Protein AF-A0AA88ULV5-F1 (afdb_monomer)

Organism: NCBI:txid112253

Secondary structure (DSSP, 8-state):
---PPPPPP-------------------------------HHHHHHHHHTTSTT-SS---HHHHHHHHHHHHHHHHHHHHHHHT---

Sequence (87 aa):
MGSRPRRPININTRRRPNSHGRPKKSSKVVINGGSHARSSVPDKLEALKNLIPAGNGDIKPDQLFQETADYIVHLQAKVSILQGTEN

Solvent-accessible surface area (backbone atoms only — not comparable to full-atom values): 6056 Å² total; per-residue (Å²): 141,85,89,77,85,82,79,84,79,84,77,82,73,84,74,73,83,78,92,76,80,79,82,74,77,79,75,77,74,78,71,90,70,92,64,93,61,84,71,49,72,67,57,53,51,54,54,49,30,77,72,41,96,84,33,91,60,98,68,54,71,71,57,49,51,51,55,46,54,56,48,51,53,54,51,50,54,52,48,36,61,76,69,62,69,78,122

Mean predicted aligned error: 17.98 Å

Nearest PDB structures (foldseek):
  7a5g-assembly1_S6  TM=3.279E-01  e=9.845E+00  Homo sapiens
  7a5k-assembly1_S6  TM=2.724E-01  e=9.181E+00  Homo sapiens
  8ucj-assembly1_j  TM=2.745E-01  e=9.845E+00  Komagataella pastoris

Foldseek 3Di:
DDDDDDDDDPPPPPPDPDPDDDPPPPPPPPPPDDDVPVQDPVNVLVVLLVVQPVRPDDDDPVVSVVSVVVVVVVVVVVVCVVVVVPD

Radius of gyration: 33.03 Å; Cα contacts (8 Å, |Δi|>4): 18; chains: 1; bounding box: 45×48×109 Å

Structure (mmCIF, N/CA/C/O backbone):
data_AF-A0AA88ULV5-F1
#
_entry.id   AF-A0AA88ULV5-F1
#
loop_
_atom_site.group_PDB
_atom_site.id
_atom_site.type_symbol
_atom_site.label_atom_id
_atom_site.label_alt_id
_atom_site.label_comp_id
_atom_site.label_asym_id
_atom_site.label_entity_id
_atom_site.label_seq_id
_atom_site.pdbx_PDB_ins_code
_atom_site.Cartn_x
_atom_site.Cartn_y
_atom_site.Cartn_z
_atom_site.occupancy
_atom_site.B_iso_or_equiv
_atom_site.auth_seq_id
_atom_site.auth_comp_id
_atom_site.auth_asym_id
_atom_site.auth_atom_id
_atom_site.pdbx_PDB_model_num
ATOM 1 N N . MET A 1 1 ? 29.164 40.639 -86.458 1.00 46.91 1 MET A N 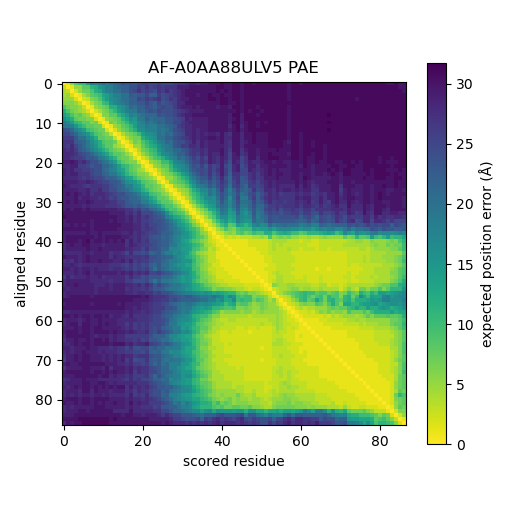1
ATOM 2 C CA . MET A 1 1 ? 28.324 41.354 -85.473 1.00 46.91 1 MET A CA 1
ATOM 3 C C . MET A 1 1 ? 27.134 40.483 -85.109 1.00 46.91 1 MET A C 1
ATOM 5 O O . MET A 1 1 ? 26.489 39.991 -86.022 1.00 46.91 1 MET A O 1
ATOM 9 N N . GLY A 1 2 ? 26.855 40.293 -83.814 1.00 50.44 2 GLY A N 1
ATOM 10 C CA . GLY A 1 2 ? 25.574 39.738 -83.352 1.00 50.44 2 GLY A CA 1
ATOM 11 C C . GLY A 1 2 ? 25.648 38.502 -82.452 1.00 50.44 2 GLY A C 1
ATOM 12 O O . GLY A 1 2 ? 25.069 37.477 -82.789 1.00 50.44 2 GLY A O 1
ATOM 13 N N . SER A 1 3 ? 26.284 38.596 -81.283 1.00 51.31 3 SER A N 1
ATOM 14 C CA . SER A 1 3 ? 26.052 37.635 -80.195 1.00 51.31 3 SER A CA 1
ATOM 15 C C . SER A 1 3 ? 24.823 38.086 -79.400 1.00 51.31 3 SER A C 1
ATOM 17 O O . SER A 1 3 ? 24.872 39.114 -78.728 1.00 51.31 3 SER A O 1
ATOM 19 N N . ARG A 1 4 ? 23.707 37.351 -79.479 1.00 61.25 4 ARG A N 1
ATOM 20 C CA . ARG A 1 4 ? 22.552 37.533 -78.579 1.00 61.25 4 ARG A CA 1
ATOM 21 C C . ARG A 1 4 ? 22.648 36.533 -77.413 1.00 61.25 4 ARG A C 1
ATOM 23 O O . ARG A 1 4 ? 22.905 35.357 -77.668 1.00 61.25 4 ARG A O 1
ATOM 30 N N . PRO A 1 5 ? 22.447 36.958 -76.153 1.00 56.66 5 PRO A N 1
ATOM 31 C CA . PRO A 1 5 ? 22.632 36.100 -74.984 1.00 56.66 5 PRO A CA 1
ATOM 32 C C . PRO A 1 5 ? 21.481 35.097 -74.808 1.00 56.66 5 PRO A C 1
ATOM 34 O O . PRO A 1 5 ? 20.311 35.409 -75.040 1.00 56.66 5 PRO A O 1
ATOM 37 N N . ARG A 1 6 ? 21.819 33.876 -74.372 1.00 57.72 6 ARG A N 1
ATOM 38 C CA . ARG A 1 6 ? 20.858 32.823 -74.012 1.00 57.72 6 ARG A CA 1
ATOM 39 C C . ARG A 1 6 ? 20.220 33.130 -72.653 1.00 57.72 6 ARG A C 1
ATOM 41 O O . ARG A 1 6 ? 20.911 33.393 -71.676 1.00 57.72 6 ARG A O 1
ATOM 48 N N . ARG A 1 7 ? 18.887 33.063 -72.617 1.00 58.44 7 ARG A N 1
ATOM 49 C CA . ARG A 1 7 ? 18.032 33.138 -71.421 1.00 58.44 7 ARG A CA 1
ATOM 50 C C . ARG A 1 7 ? 18.458 32.096 -70.367 1.00 58.44 7 ARG A C 1
ATOM 52 O O . ARG A 1 7 ? 18.737 30.962 -70.760 1.00 58.44 7 ARG A O 1
ATOM 59 N N . PRO A 1 8 ? 18.448 32.406 -69.058 1.00 56.50 8 PRO A N 1
ATOM 60 C CA . PRO A 1 8 ? 18.660 31.393 -68.031 1.00 56.50 8 PRO A CA 1
ATOM 61 C C . PRO A 1 8 ? 17.425 30.492 -67.890 1.00 56.50 8 PRO A C 1
ATOM 63 O O . PRO A 1 8 ? 16.292 30.958 -67.770 1.00 56.50 8 PRO A O 1
ATOM 66 N N . ILE A 1 9 ? 17.664 29.182 -67.909 1.00 59.97 9 ILE A N 1
ATOM 67 C CA . ILE A 1 9 ? 16.686 28.143 -67.587 1.00 59.97 9 ILE A CA 1
ATOM 68 C C . ILE A 1 9 ? 16.481 28.169 -66.070 1.00 59.97 9 ILE A C 1
ATOM 70 O O . ILE A 1 9 ? 17.412 27.916 -65.308 1.00 59.97 9 ILE A O 1
ATOM 74 N N . ASN A 1 10 ? 15.263 28.481 -65.632 1.00 55.97 10 ASN A N 1
ATOM 75 C CA . ASN A 1 10 ? 14.858 28.387 -64.235 1.00 55.97 10 ASN A CA 1
ATOM 76 C C . ASN A 1 10 ? 14.699 26.901 -63.874 1.00 55.97 10 ASN A C 1
ATOM 78 O O . ASN A 1 10 ? 13.650 26.297 -64.107 1.00 55.97 10 ASN A O 1
ATOM 82 N N . ILE A 1 11 ? 15.773 26.287 -63.373 1.00 60.19 11 ILE A N 1
ATOM 83 C CA . ILE A 1 11 ? 15.728 24.927 -62.839 1.00 60.19 11 ILE A CA 1
ATOM 84 C C . ILE A 1 11 ? 15.006 25.014 -61.501 1.00 60.19 11 ILE A C 1
ATOM 86 O O . ILE A 1 11 ? 15.589 25.310 -60.459 1.00 60.19 11 ILE A O 1
ATOM 90 N N . ASN A 1 12 ? 13.706 24.750 -61.562 1.00 52.19 12 ASN A N 1
ATOM 91 C CA . ASN A 1 12 ? 12.842 24.553 -60.419 1.00 52.19 12 ASN A CA 1
ATOM 92 C C . ASN A 1 12 ? 13.327 23.298 -59.671 1.00 52.19 12 ASN A C 1
ATOM 94 O O . ASN A 1 12 ? 12.876 22.177 -59.916 1.00 52.19 12 ASN A O 1
ATOM 98 N N . THR A 1 13 ? 14.341 23.466 -58.820 1.00 53.78 13 THR A N 1
ATOM 99 C CA . THR A 1 13 ? 14.846 22.390 -57.974 1.00 53.78 13 THR A CA 1
ATOM 100 C C . THR A 1 13 ? 13.759 22.059 -56.959 1.00 53.78 13 THR A C 1
ATOM 102 O O . THR A 1 13 ? 13.562 22.756 -55.968 1.00 53.78 13 THR A O 1
ATOM 105 N N . ARG A 1 14 ? 13.021 20.972 -57.217 1.00 52.91 14 ARG A N 1
ATOM 106 C CA . ARG A 1 14 ? 12.200 20.277 -56.221 1.00 52.91 14 ARG A CA 1
ATOM 107 C C . ARG A 1 14 ? 13.116 19.785 -55.096 1.00 52.91 14 ARG A C 1
ATOM 109 O O . ARG A 1 14 ? 13.501 18.618 -55.051 1.00 52.91 14 ARG A O 1
ATOM 116 N N . ARG A 1 15 ? 13.493 20.683 -54.186 1.00 48.94 15 ARG A N 1
ATOM 117 C CA . ARG A 1 15 ? 14.133 20.336 -52.920 1.00 48.94 15 ARG A CA 1
ATOM 118 C C . ARG A 1 15 ? 13.053 19.793 -51.991 1.00 48.94 15 ARG A C 1
ATOM 120 O O . ARG A 1 15 ? 12.290 20.536 -51.384 1.00 48.94 15 ARG A O 1
ATOM 127 N N . ARG A 1 16 ? 12.980 18.462 -51.954 1.00 54.25 16 ARG A N 1
ATOM 128 C CA . ARG A 1 16 ? 12.265 17.658 -50.955 1.00 54.25 16 ARG A CA 1
ATOM 129 C C . ARG A 1 16 ? 12.512 18.240 -49.551 1.00 54.25 16 ARG A C 1
ATOM 131 O O . ARG A 1 16 ? 13.679 18.444 -49.211 1.00 54.25 16 ARG A O 1
ATOM 138 N N .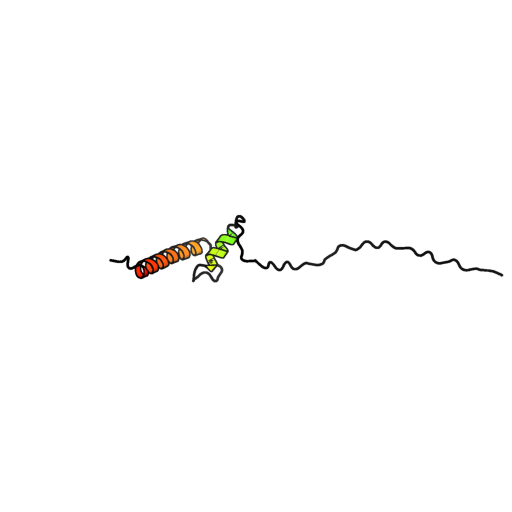 PRO A 1 17 ? 11.479 18.486 -48.727 1.00 52.31 17 PRO A N 1
ATOM 139 C CA . PRO A 1 17 ? 11.699 18.854 -47.339 1.00 52.31 17 PRO A CA 1
ATOM 140 C C . PRO A 1 17 ? 12.307 17.657 -46.611 1.00 52.31 17 PRO A C 1
ATOM 142 O O . PRO A 1 17 ? 11.722 16.577 -46.546 1.00 52.31 17 PRO A O 1
ATOM 145 N N . ASN A 1 18 ? 13.514 17.870 -46.105 1.00 51.12 18 ASN A N 1
ATOM 146 C CA . ASN A 1 18 ? 14.266 16.931 -45.297 1.00 51.12 18 ASN A CA 1
ATOM 147 C C . ASN A 1 18 ? 13.512 16.703 -43.975 1.00 51.12 18 ASN A C 1
ATOM 149 O O . ASN A 1 18 ? 13.367 17.624 -43.170 1.00 51.12 18 ASN A O 1
ATOM 153 N N . SER A 1 19 ? 12.997 15.494 -43.757 1.00 56.44 19 SER A N 1
ATOM 154 C CA . SER A 1 19 ? 12.242 15.100 -42.562 1.00 56.44 19 SER A CA 1
ATOM 155 C C . SER A 1 19 ? 13.175 14.758 -41.393 1.00 56.44 19 SER A C 1
ATOM 157 O O . SER A 1 19 ? 13.129 13.658 -40.836 1.00 56.44 19 SER A O 1
ATOM 159 N N . HIS A 1 20 ? 14.055 15.686 -41.024 1.00 56.78 20 HIS A N 1
ATOM 160 C CA . HIS A 1 20 ? 15.019 15.479 -39.949 1.00 56.78 20 HIS A CA 1
ATOM 161 C C . HIS A 1 20 ? 14.814 16.478 -38.811 1.00 56.78 20 HIS A C 1
ATOM 163 O O . HIS A 1 20 ? 15.276 17.612 -38.845 1.00 56.78 20 HIS A O 1
ATOM 169 N N . GLY A 1 21 ? 14.129 15.987 -37.773 1.00 50.78 21 GLY A N 1
ATOM 170 C CA . GLY A 1 21 ? 14.578 16.202 -36.401 1.00 50.78 21 GLY A CA 1
ATOM 171 C C . GLY A 1 21 ? 14.053 17.433 -35.673 1.00 50.78 21 GLY A C 1
ATOM 172 O O . GLY A 1 21 ? 14.839 18.209 -35.146 1.00 50.78 21 GLY A O 1
ATOM 173 N N . ARG A 1 22 ? 12.733 17.573 -35.517 1.00 60.12 22 ARG A N 1
ATOM 174 C CA . ARG A 1 22 ? 12.210 18.224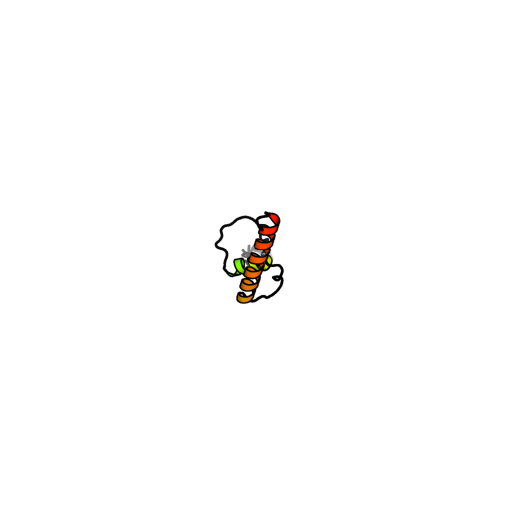 -34.305 1.00 60.12 22 ARG A CA 1
ATOM 175 C C . ARG A 1 22 ? 12.054 17.145 -33.233 1.00 60.12 22 ARG A C 1
ATOM 177 O O . ARG A 1 22 ? 11.133 16.338 -33.373 1.00 60.12 22 ARG A O 1
ATOM 184 N N . PRO A 1 23 ? 12.867 17.102 -32.162 1.00 56.66 23 PRO A N 1
ATOM 185 C CA . PRO A 1 23 ? 12.466 16.346 -30.992 1.00 56.66 23 PRO A CA 1
ATOM 186 C C . PRO A 1 23 ? 11.268 17.084 -30.394 1.00 56.66 23 PRO A C 1
ATOM 188 O O . PRO A 1 23 ? 11.404 18.119 -29.741 1.00 56.66 23 PRO A O 1
ATOM 191 N N . LYS A 1 24 ? 10.058 16.578 -30.654 1.00 61.59 24 LYS A N 1
ATOM 192 C CA . LYS A 1 24 ? 8.913 16.906 -29.812 1.00 61.59 24 LYS A CA 1
ATOM 193 C C . LYS A 1 24 ? 9.260 16.350 -28.439 1.00 61.59 24 LYS A C 1
ATOM 195 O O . LYS A 1 24 ? 9.195 15.142 -28.229 1.00 61.59 24 LYS A O 1
ATOM 200 N N . LYS A 1 25 ? 9.689 17.223 -27.527 1.00 56.12 25 LYS A N 1
ATOM 201 C CA . LYS A 1 25 ? 9.775 16.901 -26.107 1.00 56.12 25 LYS A CA 1
ATOM 202 C C . LYS A 1 25 ? 8.353 16.520 -25.711 1.00 56.12 25 LYS A C 1
ATOM 204 O O . LYS A 1 25 ? 7.469 17.369 -25.647 1.00 56.12 25 LYS A O 1
ATOM 209 N N . SER A 1 26 ? 8.116 15.218 -25.604 1.00 61.41 26 SER A N 1
ATOM 210 C CA . SER A 1 26 ? 6.894 14.660 -25.055 1.00 61.41 26 SER A CA 1
ATOM 211 C C . SER A 1 26 ? 6.868 15.080 -23.595 1.00 61.41 26 SER A C 1
ATOM 213 O O . SER A 1 26 ? 7.346 14.353 -22.727 1.00 61.41 26 SER A O 1
ATOM 215 N N . SER A 1 27 ? 6.346 16.272 -23.323 1.00 62.72 27 SER A N 1
ATOM 216 C CA . SER A 1 27 ? 5.829 16.598 -22.007 1.00 62.72 27 SER A CA 1
ATOM 217 C C . SER A 1 27 ? 4.693 15.612 -21.768 1.00 62.72 27 SER A C 1
ATOM 219 O O . SER A 1 27 ? 3.572 15.829 -22.226 1.00 62.72 27 SER A O 1
ATOM 221 N N . LYS A 1 28 ? 5.002 14.474 -21.133 1.00 58.56 28 LYS A N 1
ATOM 222 C CA . LYS A 1 28 ? 3.995 13.597 -20.542 1.00 58.56 28 LYS A CA 1
ATOM 223 C C . LYS A 1 28 ? 3.376 14.390 -19.396 1.00 58.56 28 LYS A C 1
ATOM 225 O O . LYS A 1 28 ? 3.775 14.259 -18.247 1.00 58.56 28 LYS A O 1
ATOM 230 N N . VAL A 1 29 ? 2.451 15.278 -19.741 1.00 56.78 29 VAL A N 1
ATOM 231 C CA . VAL A 1 29 ? 1.463 15.781 -18.800 1.00 56.78 29 VAL A CA 1
ATOM 232 C C . VAL A 1 29 ? 0.603 14.566 -18.490 1.00 56.78 29 VAL A C 1
ATOM 234 O O . VAL A 1 29 ? -0.195 14.134 -19.320 1.00 56.78 29 VAL A O 1
ATOM 237 N N . VAL A 1 30 ? 0.868 13.932 -17.350 1.00 61.78 30 VAL A N 1
ATOM 238 C CA . VAL A 1 30 ? 0.031 12.849 -16.842 1.00 61.78 30 VAL A CA 1
ATOM 239 C C . VAL A 1 30 ? -1.254 13.518 -16.373 1.00 61.78 30 VAL A C 1
ATOM 241 O O . VAL A 1 30 ? -1.297 14.154 -15.324 1.00 61.78 30 VAL A O 1
ATOM 244 N N . ILE A 1 31 ? -2.274 13.475 -17.227 1.00 57.22 31 ILE A N 1
ATOM 245 C CA . ILE A 1 31 ? -3.614 13.933 -16.886 1.00 57.22 31 ILE A CA 1
ATOM 246 C C . ILE A 1 31 ? -4.186 12.883 -15.936 1.00 57.22 31 ILE A C 1
ATOM 248 O O . ILE A 1 31 ? -4.454 11.750 -16.336 1.00 57.22 31 ILE A O 1
ATOM 252 N N . ASN A 1 32 ? -4.343 13.263 -14.668 1.00 63.16 32 ASN A N 1
ATOM 253 C CA . ASN A 1 32 ? -5.177 12.542 -13.717 1.00 63.16 32 ASN A CA 1
ATOM 254 C C . ASN A 1 32 ? -6.588 12.444 -14.303 1.00 63.16 32 ASN A C 1
ATOM 256 O O . ASN A 1 32 ? -7.279 13.452 -14.432 1.00 63.16 32 ASN A O 1
ATOM 260 N N . GLY A 1 33 ? -7.009 11.242 -14.688 1.00 51.25 33 GLY A N 1
ATOM 261 C CA . GLY A 1 33 ? -8.337 11.059 -15.259 1.00 51.25 33 GLY A CA 1
ATOM 262 C C . GLY A 1 33 ? -8.548 9.677 -15.845 1.00 51.25 33 GLY A C 1
ATOM 263 O O . GLY A 1 33 ? -8.379 9.478 -17.042 1.00 51.25 33 GLY A O 1
ATOM 264 N N . GLY A 1 34 ? -8.926 8.736 -14.978 1.00 58.12 34 GLY A N 1
ATOM 265 C CA . GLY A 1 34 ? -9.774 7.587 -15.300 1.00 58.12 34 GLY A CA 1
ATOM 266 C C . GLY A 1 34 ? -9.528 6.920 -16.649 1.00 58.12 34 GLY A C 1
ATOM 267 O O . GLY A 1 34 ? -10.285 7.098 -17.594 1.00 58.12 34 GLY A O 1
ATOM 268 N N . SER A 1 35 ? -8.513 6.074 -16.727 1.00 52.53 35 SER A N 1
ATOM 269 C CA . SER A 1 35 ? -8.441 5.061 -17.772 1.00 52.53 35 SE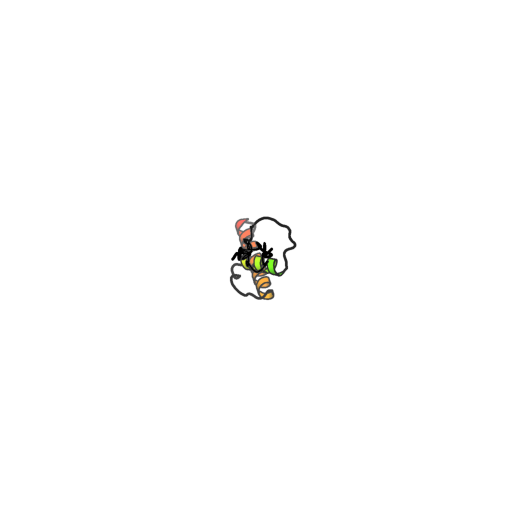R A CA 1
ATOM 270 C C . SER A 1 35 ? -8.071 3.765 -17.085 1.00 52.53 35 SER A C 1
ATOM 272 O O . SER A 1 35 ? -6.992 3.663 -16.511 1.00 52.53 35 SER A O 1
ATOM 274 N N . HIS A 1 36 ? -8.953 2.766 -17.146 1.00 59.88 36 HIS A N 1
ATOM 275 C CA . HIS A 1 36 ? -8.649 1.375 -16.791 1.00 59.88 36 HIS A CA 1
ATOM 276 C C . HIS A 1 36 ? -7.658 0.768 -17.811 1.00 59.88 36 HIS A C 1
ATOM 278 O O . HIS A 1 36 ? -7.798 -0.370 -18.257 1.00 59.88 36 HIS A O 1
ATOM 284 N N . ALA A 1 37 ? -6.657 1.547 -18.229 1.00 62.75 37 ALA A N 1
ATOM 285 C CA . ALA A 1 37 ? -5.460 1.032 -18.842 1.00 62.75 37 ALA A CA 1
ATOM 286 C C . ALA A 1 37 ? -4.852 0.097 -17.804 1.00 62.75 37 ALA A C 1
ATOM 288 O O . ALA A 1 37 ? -4.723 0.464 -16.637 1.00 62.75 37 ALA A O 1
ATOM 289 N N . ARG A 1 38 ? -4.570 -1.139 -18.213 1.00 69.06 38 ARG A N 1
ATOM 290 C CA . ARG A 1 38 ? -3.995 -2.170 -17.350 1.00 69.06 38 ARG A CA 1
ATOM 291 C C . ARG A 1 38 ? -2.676 -1.615 -16.812 1.00 69.06 38 ARG A C 1
ATOM 293 O O . ARG A 1 38 ? -1.675 -1.649 -17.521 1.00 69.06 38 ARG A O 1
ATOM 300 N N . SER A 1 39 ? -2.715 -1.023 -15.619 1.00 75.25 39 SER A N 1
ATOM 301 C CA . SER A 1 39 ? -1.554 -0.377 -15.024 1.00 75.25 39 SER A CA 1
ATOM 302 C C . SER A 1 39 ? -0.486 -1.435 -14.836 1.00 75.25 39 SER A C 1
ATOM 304 O O . SER A 1 39 ? -0.762 -2.545 -14.355 1.00 75.25 39 SER A O 1
ATOM 306 N N . SER A 1 40 ? 0.715 -1.121 -15.308 1.00 88.62 40 SER A N 1
ATOM 307 C CA . SER A 1 40 ? 1.829 -2.042 -15.202 1.00 88.62 40 SER A CA 1
ATOM 308 C C . SER A 1 40 ? 2.199 -2.210 -13.726 1.00 88.62 40 SER A C 1
ATOM 310 O O . SER A 1 40 ? 1.879 -1.366 -12.887 1.00 88.62 40 SER A O 1
ATOM 312 N N . VAL A 1 41 ? 2.841 -3.327 -13.374 1.00 90.44 41 VAL A N 1
ATOM 313 C CA . VAL A 1 41 ? 3.292 -3.562 -11.991 1.00 90.44 41 VAL A CA 1
ATOM 314 C C . VAL A 1 41 ? 4.141 -2.391 -11.456 1.00 90.44 41 VAL A C 1
ATOM 316 O O . VAL A 1 41 ? 3.874 -1.968 -10.333 1.00 90.44 41 VAL A O 1
ATOM 319 N N . PRO A 1 42 ? 5.068 -1.792 -12.234 1.00 89.19 42 PRO A N 1
ATOM 320 C CA . PRO A 1 42 ? 5.776 -0.578 -11.825 1.00 89.19 42 PRO A CA 1
ATOM 321 C C . PRO A 1 42 ? 4.854 0.591 -11.466 1.00 89.19 42 PRO A C 1
ATOM 323 O O . PRO A 1 42 ? 5.046 1.203 -10.423 1.00 89.19 42 PRO A O 1
ATOM 326 N N . ASP A 1 43 ? 3.819 0.860 -12.269 1.00 90.19 43 ASP A N 1
ATOM 327 C CA . ASP A 1 43 ? 2.887 1.965 -12.001 1.00 90.19 43 ASP A CA 1
ATOM 328 C C . ASP A 1 43 ? 2.140 1.758 -10.677 1.00 90.19 43 ASP A C 1
ATOM 330 O O . ASP A 1 43 ? 1.911 2.701 -9.923 1.00 90.19 43 ASP A O 1
ATOM 334 N 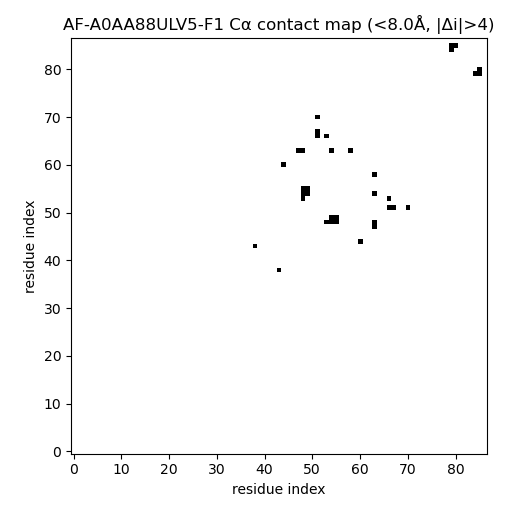N . LYS A 1 44 ? 1.773 0.506 -10.373 1.00 91.56 44 LYS A N 1
ATOM 335 C CA . LYS A 1 44 ? 1.117 0.150 -9.108 1.00 91.56 44 LYS A CA 1
ATOM 336 C C . LYS A 1 44 ? 2.059 0.282 -7.916 1.00 91.56 44 LYS A C 1
ATOM 338 O O . LYS A 1 44 ? 1.618 0.723 -6.862 1.00 91.56 44 LYS A O 1
ATOM 343 N N . LEU A 1 45 ? 3.329 -0.091 -8.074 1.00 91.00 45 LEU A N 1
ATOM 344 C CA . LEU A 1 45 ? 4.336 0.061 -7.022 1.00 91.00 45 LEU A CA 1
ATOM 345 C C . LEU A 1 45 ? 4.633 1.534 -6.747 1.00 91.00 45 LEU A C 1
ATOM 347 O O . LEU A 1 45 ? 4.703 1.927 -5.590 1.00 91.00 45 LEU A O 1
ATOM 351 N N . GLU A 1 46 ? 4.739 2.353 -7.790 1.00 89.62 46 GLU A N 1
ATOM 352 C CA . GLU A 1 46 ? 4.932 3.796 -7.650 1.00 89.62 46 GLU A CA 1
ATOM 353 C C . GLU A 1 46 ? 3.726 4.452 -6.964 1.00 89.62 46 GLU A C 1
ATOM 355 O O . GLU A 1 46 ? 3.877 5.236 -6.028 1.00 89.62 46 GLU A O 1
ATOM 360 N N . ALA A 1 47 ? 2.509 4.077 -7.372 1.00 91.38 47 ALA A N 1
ATOM 361 C CA . ALA A 1 47 ? 1.289 4.525 -6.709 1.00 91.38 47 ALA A CA 1
ATOM 362 C C . ALA A 1 47 ? 1.256 4.108 -5.232 1.00 91.38 47 ALA A C 1
ATOM 364 O O . ALA A 1 47 ? 0.867 4.908 -4.385 1.00 91.38 47 ALA A O 1
ATOM 365 N N . LEU A 1 48 ? 1.691 2.883 -4.919 1.00 92.50 48 LEU A N 1
ATOM 366 C CA . LEU A 1 48 ? 1.743 2.391 -3.547 1.00 92.50 48 LEU A CA 1
ATOM 367 C C . LEU A 1 48 ? 2.766 3.166 -2.706 1.00 92.50 48 LEU A C 1
ATOM 369 O O . LEU A 1 48 ? 2.424 3.586 -1.606 1.00 92.50 48 LEU A O 1
ATOM 373 N N . LYS A 1 49 ? 3.970 3.442 -3.229 1.00 91.50 49 LYS A N 1
ATOM 374 C CA . LYS A 1 49 ? 4.979 4.278 -2.548 1.00 91.50 49 LYS A CA 1
ATOM 375 C C . LYS A 1 49 ? 4.416 5.639 -2.140 1.00 91.50 49 LYS A C 1
ATOM 377 O O . LYS A 1 49 ? 4.596 6.052 -1.003 1.00 91.50 49 LYS A O 1
ATOM 382 N N . ASN A 1 50 ? 3.671 6.290 -3.032 1.00 91.06 50 ASN A N 1
ATOM 383 C CA . ASN A 1 50 ? 3.083 7.607 -2.773 1.00 91.06 50 ASN A CA 1
ATOM 384 C C . ASN A 1 50 ? 1.979 7.609 -1.694 1.00 91.06 50 ASN A C 1
ATOM 386 O O . ASN A 1 50 ? 1.609 8.679 -1.215 1.00 91.06 50 ASN A O 1
ATOM 390 N N . LEU A 1 51 ? 1.422 6.446 -1.332 1.00 92.44 51 LEU A N 1
ATOM 391 C CA . LEU A 1 51 ? 0.372 6.316 -0.311 1.00 92.44 51 LEU A CA 1
ATOM 392 C C . LEU A 1 51 ? 0.922 6.018 1.088 1.00 92.44 51 LEU A C 1
ATOM 394 O O . LEU A 1 51 ? 0.216 6.235 2.073 1.00 92.44 51 LEU A O 1
ATOM 398 N N . ILE A 1 52 ? 2.151 5.507 1.190 1.00 91.06 52 ILE A N 1
ATOM 399 C CA . ILE A 1 52 ? 2.745 5.114 2.468 1.00 91.06 52 ILE A CA 1
ATOM 400 C C . ILE A 1 52 ? 3.569 6.280 3.032 1.00 91.06 52 ILE A C 1
ATOM 402 O O . ILE A 1 52 ? 4.430 6.804 2.327 1.00 91.06 52 ILE A O 1
ATOM 406 N N . PRO A 1 53 ? 3.386 6.676 4.309 1.00 84.44 53 PRO A N 1
ATOM 407 C CA . PRO A 1 53 ? 4.087 7.825 4.898 1.00 84.44 53 PRO A CA 1
ATOM 408 C C . PRO A 1 53 ? 5.621 7.739 4.863 1.00 84.44 53 PRO A C 1
ATOM 410 O O . PRO A 1 53 ? 6.295 8.765 4.877 1.00 84.44 53 PRO A O 1
ATOM 413 N N . ALA A 1 54 ? 6.176 6.525 4.816 1.00 77.50 54 ALA A N 1
ATOM 414 C CA . ALA A 1 54 ? 7.613 6.270 4.726 1.00 77.50 54 ALA A CA 1
ATOM 415 C C . ALA A 1 54 ? 8.157 6.279 3.279 1.00 77.50 54 ALA A C 1
ATOM 417 O O . ALA A 1 54 ? 9.363 6.173 3.077 1.00 77.50 54 ALA A O 1
ATOM 418 N N . GLY A 1 55 ? 7.291 6.402 2.266 1.00 66.94 55 GLY A N 1
ATOM 419 C CA . GLY A 1 55 ? 7.537 6.013 0.874 1.00 66.94 55 GLY A CA 1
ATOM 420 C C . GLY A 1 55 ? 8.373 6.945 -0.007 1.00 66.94 55 GLY A C 1
ATOM 421 O O . GLY A 1 55 ? 8.516 6.670 -1.197 1.00 66.94 55 GLY A O 1
ATOM 422 N N . ASN A 1 56 ? 8.948 8.023 0.525 1.00 68.06 56 ASN A N 1
ATOM 423 C CA . ASN A 1 56 ? 9.540 9.097 -0.289 1.00 68.06 56 ASN A CA 1
ATOM 424 C C . ASN A 1 56 ? 10.945 8.780 -0.857 1.00 68.06 56 ASN A C 1
ATOM 426 O O . ASN A 1 56 ? 11.691 9.698 -1.196 1.00 68.06 56 ASN A O 1
ATOM 430 N N . GLY A 1 57 ? 11.329 7.503 -0.961 1.00 75.31 57 GLY A N 1
ATOM 431 C CA . GLY A 1 57 ? 12.654 7.085 -1.425 1.00 75.31 57 GLY A CA 1
ATOM 432 C C . GLY A 1 57 ? 12.676 5.744 -2.161 1.00 75.31 57 GLY A C 1
ATOM 433 O O . GLY A 1 57 ? 11.650 5.091 -2.368 1.00 75.31 57 GLY A O 1
ATOM 434 N N . ASP A 1 58 ? 13.879 5.321 -2.553 1.00 78.12 58 ASP A N 1
ATOM 435 C CA . ASP A 1 58 ? 14.125 4.037 -3.216 1.00 78.12 58 ASP A CA 1
ATOM 436 C C . ASP A 1 58 ? 13.985 2.868 -2.234 1.00 78.12 58 ASP A C 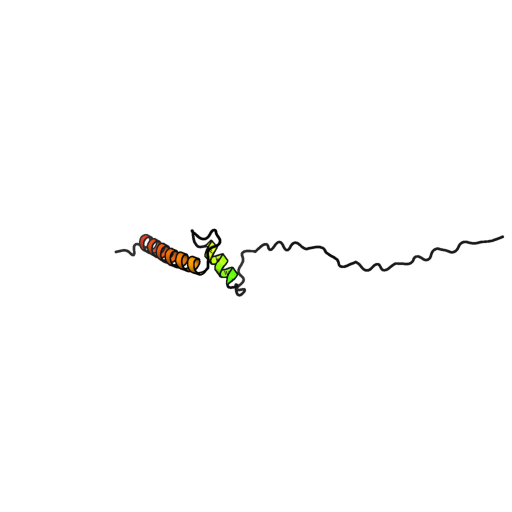1
ATOM 438 O O . ASP A 1 58 ? 14.954 2.299 -1.734 1.00 78.12 58 ASP A O 1
ATOM 442 N N . ILE A 1 59 ? 12.737 2.510 -1.946 1.00 85.44 59 ILE A N 1
ATOM 443 C CA . ILE A 1 59 ? 12.382 1.369 -1.105 1.00 85.44 59 ILE A CA 1
ATOM 444 C C . ILE A 1 59 ? 12.229 0.128 -1.985 1.00 85.44 59 ILE A C 1
ATOM 446 O O . ILE A 1 59 ? 11.607 0.166 -3.054 1.00 85.44 59 ILE A O 1
ATOM 450 N N . LYS A 1 60 ? 12.802 -0.989 -1.525 1.00 89.56 60 LYS A N 1
ATOM 451 C CA . LYS A 1 60 ? 12.652 -2.297 -2.173 1.00 89.56 60 LYS A CA 1
ATOM 452 C C . LYS A 1 60 ? 11.197 -2.778 -2.076 1.00 89.56 60 LYS A C 1
ATOM 454 O O . LYS A 1 60 ? 10.564 -2.532 -1.052 1.00 89.56 60 LYS A O 1
ATOM 459 N N . PRO A 1 61 ? 10.679 -3.519 -3.071 1.00 88.25 61 PRO A N 1
ATOM 460 C CA . PRO A 1 61 ? 9.298 -4.004 -3.052 1.00 88.25 61 PRO A CA 1
ATOM 461 C C . PRO A 1 61 ? 8.922 -4.759 -1.770 1.00 88.25 61 PRO A C 1
ATOM 463 O O . PRO A 1 61 ? 7.878 -4.479 -1.193 1.00 88.25 61 PRO A O 1
ATOM 466 N N . ASP A 1 62 ? 9.795 -5.640 -1.278 1.00 92.00 62 ASP A N 1
ATOM 467 C CA . ASP A 1 62 ? 9.522 -6.446 -0.078 1.00 92.00 62 ASP A CA 1
ATOM 468 C C . ASP A 1 62 ? 9.305 -5.574 1.167 1.00 92.00 62 ASP A C 1
ATOM 470 O O . ASP A 1 62 ? 8.351 -5.771 1.917 1.00 92.00 62 ASP A O 1
ATOM 474 N N . GLN A 1 63 ? 10.147 -4.551 1.342 1.00 92.31 63 GLN A N 1
ATOM 475 C CA . GLN A 1 63 ? 10.009 -3.590 2.434 1.00 92.31 63 GLN A CA 1
ATOM 476 C C . GLN A 1 63 ? 8.770 -2.708 2.247 1.00 92.31 63 GLN A C 1
ATOM 478 O O . GLN A 1 63 ? 8.051 -2.455 3.206 1.00 92.31 63 GLN A O 1
ATOM 483 N N . LEU A 1 64 ? 8.473 -2.284 1.013 1.00 93.19 64 LEU A N 1
ATOM 484 C CA . LEU A 1 64 ? 7.269 -1.508 0.718 1.00 93.19 64 LEU A CA 1
ATOM 485 C C . LEU A 1 64 ? 5.999 -2.274 1.114 1.00 93.19 64 LEU A C 1
ATOM 487 O O . LEU A 1 64 ? 5.069 -1.675 1.650 1.00 93.19 64 LEU A O 1
ATOM 491 N N . PHE A 1 65 ? 5.953 -3.588 0.881 1.00 93.88 65 PHE A N 1
ATOM 492 C CA . PHE A 1 65 ? 4.813 -4.411 1.282 1.00 93.88 65 PHE A CA 1
ATOM 493 C C . PHE A 1 65 ? 4.697 -4.567 2.798 1.00 93.88 65 PHE A C 1
ATOM 495 O O . PHE A 1 65 ? 3.579 -4.528 3.309 1.00 93.88 65 PHE A O 1
ATOM 502 N N . GLN A 1 66 ? 5.816 -4.687 3.515 1.00 94.12 66 GLN A N 1
ATOM 503 C CA . GLN A 1 66 ? 5.807 -4.721 4.978 1.00 94.12 66 GLN A CA 1
ATOM 504 C C . GLN A 1 66 ? 5.266 -3.409 5.566 1.00 94.12 66 GLN A C 1
ATOM 506 O O . GLN A 1 66 ? 4.285 -3.430 6.302 1.00 94.12 66 GLN A O 1
ATOM 511 N N . GLU A 1 67 ? 5.824 -2.269 5.153 1.00 93.88 67 GLU A N 1
ATOM 512 C CA . GLU A 1 67 ? 5.371 -0.940 5.593 1.00 93.88 67 GLU A CA 1
ATOM 513 C C . GLU A 1 67 ? 3.895 -0.699 5.238 1.00 93.88 67 GLU A C 1
ATOM 515 O O . GLU A 1 67 ? 3.143 -0.079 5.990 1.00 93.88 67 GLU A O 1
ATOM 520 N N . THR A 1 68 ? 3.446 -1.229 4.095 1.00 95.25 68 THR A N 1
ATOM 521 C CA . THR A 1 68 ? 2.033 -1.185 3.698 1.00 95.25 68 THR A CA 1
ATOM 522 C C . THR A 1 68 ? 1.156 -1.986 4.657 1.00 95.25 68 THR A C 1
ATOM 524 O O . THR A 1 68 ? 0.091 -1.504 5.042 1.00 95.25 68 THR A O 1
ATOM 527 N N . ALA A 1 69 ? 1.572 -3.194 5.042 1.00 96.12 69 ALA A N 1
ATOM 528 C CA . ALA A 1 69 ? 0.819 -4.023 5.979 1.00 96.12 69 ALA A CA 1
ATOM 529 C C . ALA A 1 69 ? 0.692 -3.333 7.344 1.00 96.12 69 ALA A C 1
ATOM 531 O O . ALA A 1 69 ? -0.417 -3.215 7.870 1.00 96.12 69 ALA A O 1
ATOM 532 N N . ASP A 1 70 ? 1.797 -2.790 7.855 1.00 95.44 70 ASP A N 1
ATOM 533 C CA . ASP A 1 70 ? 1.823 -2.053 9.119 1.00 95.44 70 ASP A CA 1
ATOM 534 C C . ASP A 1 70 ? 0.918 -0.813 9.055 1.00 95.44 70 ASP A C 1
ATOM 536 O O . ASP A 1 70 ? 0.127 -0.544 9.967 1.00 95.44 70 ASP A O 1
ATOM 540 N N . TYR A 1 71 ? 0.954 -0.086 7.935 1.00 96.38 71 TYR A N 1
ATOM 541 C CA . TYR A 1 71 ? 0.116 1.092 7.744 1.00 96.38 71 TYR A CA 1
ATOM 542 C C . TYR A 1 71 ? -1.379 0.758 7.639 1.00 96.38 71 TYR A C 1
ATOM 544 O O . TYR A 1 71 ? -2.205 1.503 8.170 1.00 96.38 71 TYR A O 1
ATOM 552 N N . ILE A 1 72 ? -1.751 -0.369 7.019 1.00 96.75 72 ILE A N 1
ATOM 553 C CA . ILE A 1 72 ? -3.147 -0.835 6.988 1.00 96.75 72 ILE A CA 1
ATOM 554 C C . ILE A 1 72 ? -3.653 -1.094 8.410 1.00 96.75 72 ILE A C 1
ATOM 556 O O . ILE A 1 72 ? -4.733 -0.614 8.758 1.00 96.75 72 ILE A O 1
ATOM 560 N N . VAL A 1 73 ? -2.879 -1.795 9.243 1.00 97.12 73 VAL A N 1
ATOM 561 C CA . VAL A 1 73 ? -3.261 -2.079 10.637 1.00 97.12 73 VAL A CA 1
ATOM 562 C C . VAL A 1 73 ? -3.400 -0.783 11.439 1.00 97.12 73 VAL A C 1
ATOM 564 O O . VAL A 1 73 ? -4.383 -0.596 12.156 1.00 97.12 73 VAL A O 1
ATOM 567 N N . HIS A 1 74 ? -2.469 0.159 11.267 1.00 95.50 74 HIS A N 1
ATOM 568 C CA . HIS A 1 74 ? -2.539 1.478 11.904 1.00 95.50 74 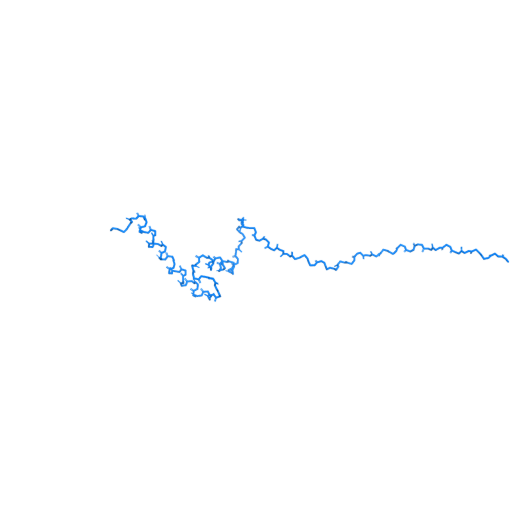HIS A CA 1
ATOM 569 C C . HIS A 1 74 ? -3.807 2.252 11.530 1.00 95.50 74 HIS A C 1
ATOM 571 O O . HIS A 1 74 ? -4.461 2.850 12.387 1.00 95.50 74 HIS A O 1
ATOM 577 N N . LEU A 1 75 ? -4.179 2.245 10.247 1.00 96.25 75 LEU A N 1
ATOM 578 C CA . LEU A 1 75 ? -5.410 2.883 9.785 1.00 96.25 75 LEU A CA 1
ATOM 579 C C . LEU A 1 75 ? -6.653 2.183 10.334 1.00 96.25 75 LEU A C 1
ATOM 581 O O . LEU A 1 75 ? -7.579 2.869 10.759 1.00 96.25 75 LEU A O 1
ATOM 585 N N . GLN A 1 76 ? -6.671 0.850 10.369 1.00 96.25 76 GLN A N 1
ATOM 586 C CA . GLN A 1 76 ? -7.773 0.092 10.961 1.00 96.25 76 GLN A CA 1
ATOM 587 C C . GLN A 1 76 ? -7.962 0.447 12.436 1.00 96.25 76 GLN A C 1
ATOM 589 O O . GLN A 1 76 ? -9.075 0.776 12.828 1.00 96.25 76 GLN A O 1
ATOM 594 N N . ALA A 1 77 ? -6.886 0.481 13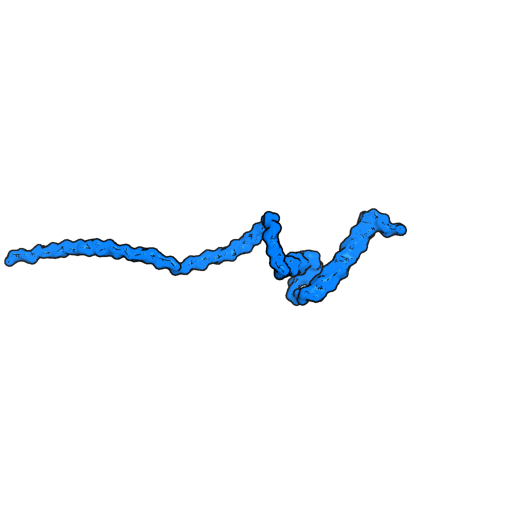.228 1.00 96.06 77 ALA A N 1
ATOM 595 C CA . ALA A 1 77 ? -6.952 0.880 14.633 1.00 96.06 77 ALA A CA 1
ATOM 596 C C . ALA A 1 77 ? -7.527 2.297 14.798 1.00 96.06 77 ALA A C 1
ATOM 598 O O . ALA A 1 77 ? -8.442 2.516 15.590 1.00 96.06 77 ALA A O 1
ATOM 599 N N . LYS A 1 78 ? -7.057 3.257 13.989 1.00 95.25 78 LYS A N 1
ATOM 600 C CA . LYS A 1 78 ? -7.605 4.623 13.977 1.00 95.25 78 LYS A CA 1
ATOM 601 C C . LYS A 1 78 ? -9.091 4.657 13.636 1.00 95.25 78 LYS A C 1
ATOM 603 O O . LYS A 1 78 ? -9.835 5.402 14.265 1.00 95.25 78 LYS A O 1
ATOM 608 N N . VAL A 1 79 ? -9.519 3.882 12.643 1.00 96.44 79 VAL A N 1
ATOM 609 C CA . VAL A 1 79 ? -10.930 3.793 12.250 1.00 96.44 79 VAL A CA 1
ATOM 610 C C . VAL A 1 79 ? -11.762 3.187 13.377 1.00 96.44 79 VAL A C 1
ATOM 612 O O . VAL A 1 79 ? -12.799 3.756 13.697 1.00 96.44 79 VAL A O 1
ATOM 615 N N . SER A 1 80 ? -11.296 2.119 14.027 1.00 94.12 80 SER A N 1
ATOM 616 C CA . SER A 1 80 ? -11.988 1.499 15.164 1.00 94.12 80 SER A CA 1
ATOM 617 C C . SER A 1 80 ? -12.182 2.472 16.329 1.00 94.12 80 SER A C 1
ATOM 619 O O . SER A 1 80 ? -13.281 2.566 16.873 1.00 94.12 80 SER A O 1
ATOM 621 N N . ILE A 1 81 ? -11.147 3.252 16.664 1.00 94.31 81 ILE A N 1
ATOM 622 C CA . ILE A 1 81 ? -11.228 4.301 17.694 1.00 94.31 81 ILE A CA 1
ATOM 623 C C . ILE A 1 81 ? -12.254 5.368 17.289 1.00 94.31 81 ILE A C 1
ATOM 625 O O . ILE A 1 81 ? -13.105 5.752 18.087 1.00 94.31 81 ILE A O 1
ATOM 629 N N . LEU A 1 82 ? -12.211 5.836 16.036 1.00 94.44 82 LEU A N 1
ATOM 630 C CA . LEU A 1 82 ? -13.125 6.870 15.535 1.00 94.44 82 LEU A CA 1
ATOM 631 C C . LEU A 1 82 ? -14.579 6.394 15.425 1.00 94.44 82 LEU A C 1
ATOM 633 O O . LEU A 1 82 ? -15.494 7.202 15.558 1.00 94.44 82 LEU A O 1
ATOM 637 N N . GLN A 1 83 ? -14.798 5.106 15.172 1.00 92.75 83 GLN A N 1
ATOM 638 C CA . GLN A 1 83 ? -16.127 4.500 15.104 1.00 92.75 83 GLN A CA 1
ATOM 639 C C . GLN A 1 83 ? -16.673 4.108 16.484 1.00 92.75 83 GLN A C 1
ATOM 641 O O . GLN A 1 83 ? -17.848 3.761 16.585 1.00 92.75 83 GLN A O 1
ATOM 646 N N . GLY A 1 84 ? -15.856 4.174 17.543 1.00 85.31 84 GLY A N 1
ATOM 647 C CA . GLY A 1 84 ? -16.260 3.789 18.897 1.00 85.31 84 GLY A CA 1
ATOM 648 C C . GLY A 1 84 ? -16.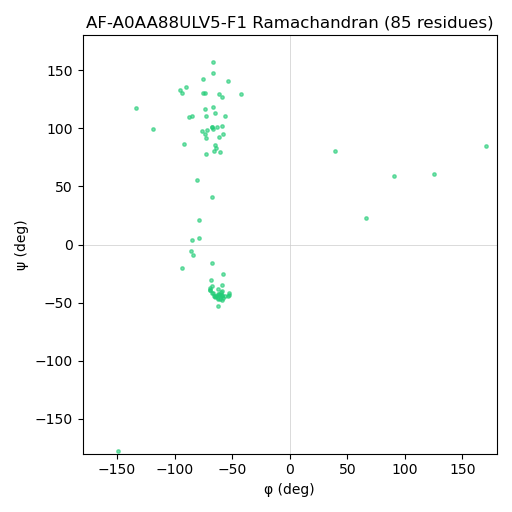559 2.293 19.044 1.00 85.31 84 GLY A C 1
ATOM 649 O O . GLY A 1 84 ? -17.310 1.903 19.933 1.00 85.31 84 GLY A O 1
ATOM 650 N N . THR A 1 85 ? -16.004 1.454 18.163 1.00 70.38 85 THR A N 1
ATOM 651 C CA . THR A 1 85 ? -16.206 -0.006 18.162 1.00 70.38 85 THR A CA 1
ATOM 652 C C . THR A 1 85 ? -15.258 -0.748 19.109 1.00 70.38 85 THR A C 1
ATOM 654 O O . THR A 1 85 ? -15.260 -1.973 19.137 1.00 70.38 85 THR A O 1
ATOM 657 N N . GLU A 1 86 ? -14.441 -0.023 19.874 1.00 58.78 86 GLU A N 1
ATOM 658 C CA . GLU A 1 86 ? -13.660 -0.550 20.993 1.00 58.78 86 GLU A CA 1
ATOM 659 C C . GLU A 1 86 ? -14.487 -0.397 22.289 1.00 58.78 86 GLU A C 1
ATOM 661 O O . GLU A 1 86 ? -14.420 0.627 22.965 1.00 58.78 86 GLU A O 1
ATOM 666 N N . ASN A 1 87 ? -15.336 -1.390 22.582 1.00 52.44 87 ASN A N 1
ATOM 667 C CA . ASN A 1 87 ? -15.895 -1.689 23.910 1.00 52.44 87 ASN A CA 1
ATOM 668 C C . ASN A 1 87 ? -15.844 -3.201 24.130 1.00 52.44 87 ASN A C 1
ATOM 670 O O . ASN A 1 87 ? -16.314 -3.927 23.223 1.00 52.44 87 ASN A O 1
#

InterPro domains:
  IPR036638 Helix-loop-helix DNA-binding domain superfamily [SSF47459] (38-83)
  IPR044549 Transcription factor IBH1-like, bHLH domain [cd11444] (39-83)
  IPR044660 Transcription factor IBH1-like [PTHR33124] (15-83)

pLDDT: mean 74.47, std 17.67, range [46.91, 97.12]